Protein AF-A0A6H5KUG1-F1 (afdb_monomer_lite)

Secondary structure (DSSP, 8-state):
---EESS--HHHHHHHHIIIII--STTTTTT--HHHHHHHHHHHS-EEE---TTHHHHHHHHHHHHHHHHTT----HHHHHHHHHHHHHHHHTTSS-HHHHHHHHHTTSS---

pLDDT: mean 81.5, std 18.08, range [37.41, 95.69]

Structure (mmCIF, N/CA/C/O backbone):
data_AF-A0A6H5KUG1-F1
#
_entry.id   AF-A0A6H5KUG1-F1
#
loop_
_atom_site.group_PDB
_atom_site.id
_atom_site.type_symbol
_atom_site.label_atom_id
_atom_site.label_alt_id
_atom_site.label_comp_id
_atom_site.label_asym_id
_atom_site.label_entity_id
_atom_site.label_seq_id
_atom_site.pdbx_PDB_ins_code
_atom_site.Cartn_x
_atom_site.Cartn_y
_atom_site.Cartn_z
_atom_site.occupancy
_atom_site.B_iso_or_equiv
_atom_site.auth_seq_id
_atom_site.auth_comp_id
_atom_site.auth_asym_id
_atom_site.auth_atom_id
_atom_site.pdbx_PDB_model_num
ATOM 1 N N . MET A 1 1 ? -4.975 -14.121 0.740 1.00 64.06 1 MET A N 1
ATOM 2 C CA . MET A 1 1 ? -4.555 -12.708 0.624 1.00 64.06 1 MET A CA 1
ATOM 3 C C . MET A 1 1 ? -5.776 -11.826 0.508 1.00 64.06 1 MET A C 1
ATOM 5 O O . MET A 1 1 ? -6.487 -11.910 -0.483 1.00 64.06 1 MET A O 1
ATOM 9 N N . GLY A 1 2 ? -6.056 -11.028 1.527 1.00 72.50 2 GLY A N 1
ATOM 10 C CA . GLY A 1 2 ? -7.183 -10.108 1.500 1.00 72.50 2 GLY A CA 1
ATOM 11 C C . GLY A 1 2 ? -7.404 -9.498 2.869 1.00 72.50 2 GLY A C 1
ATOM 12 O O . GLY A 1 2 ? -7.112 -10.133 3.884 1.00 72.50 2 GLY A O 1
ATOM 13 N N . ILE A 1 3 ? -7.894 -8.268 2.871 1.00 85.94 3 ILE A N 1
ATOM 14 C CA . ILE A 1 3 ? -8.322 -7.570 4.076 1.00 85.94 3 ILE A CA 1
ATOM 15 C C . ILE A 1 3 ? -9.849 -7.584 4.091 1.00 85.94 3 ILE A C 1
ATOM 17 O O . ILE A 1 3 ? -10.481 -7.487 3.037 1.00 85.94 3 ILE A O 1
ATOM 21 N N . ARG A 1 4 ? -10.445 -7.742 5.270 1.00 89.94 4 ARG A N 1
ATOM 22 C CA . ARG A 1 4 ? -11.883 -7.546 5.456 1.00 89.94 4 ARG A CA 1
ATOM 23 C C . ARG A 1 4 ? -12.072 -6.339 6.348 1.00 89.94 4 ARG A C 1
ATOM 25 O O . ARG A 1 4 ? -11.659 -6.379 7.505 1.00 89.94 4 ARG A O 1
ATOM 32 N N . THR A 1 5 ? -12.707 -5.310 5.816 1.00 93.50 5 THR A N 1
ATOM 33 C CA . THR A 1 5 ? -13.100 -4.130 6.581 1.00 93.50 5 THR A CA 1
ATOM 34 C C . THR A 1 5 ? -14.568 -4.225 6.996 1.00 93.50 5 THR A C 1
ATOM 36 O O . THR A 1 5 ? -15.295 -5.125 6.560 1.00 93.50 5 THR A O 1
ATOM 39 N N . LYS A 1 6 ? -15.012 -3.333 7.882 1.00 95.19 6 LYS A N 1
ATOM 40 C CA . LYS A 1 6 ? -16.372 -3.335 8.432 1.00 95.19 6 LYS A CA 1
ATOM 41 C C . LYS A 1 6 ? -17.435 -3.073 7.369 1.00 95.19 6 LYS A C 1
ATOM 43 O O . LYS A 1 6 ? -18.484 -3.713 7.391 1.00 95.19 6 LYS A O 1
ATOM 48 N N . ARG A 1 7 ? -17.183 -2.123 6.470 1.00 93.94 7 ARG A N 1
ATOM 49 C CA . ARG A 1 7 ? -18.115 -1.694 5.419 1.00 93.94 7 ARG A CA 1
ATOM 50 C C . ARG A 1 7 ? -17.738 -2.214 4.039 1.00 93.94 7 ARG A C 1
ATOM 52 O O . ARG A 1 7 ? -18.550 -2.083 3.129 1.00 93.94 7 ARG A O 1
ATOM 59 N N . MET A 1 8 ? -16.559 -2.825 3.895 1.00 92.44 8 MET A N 1
ATOM 60 C CA . MET A 1 8 ? -16.026 -3.276 2.607 1.00 92.44 8 MET A CA 1
ATOM 61 C C . MET A 1 8 ? -16.025 -2.143 1.571 1.00 92.44 8 MET A C 1
ATOM 63 O O . MET A 1 8 ? -16.352 -2.362 0.406 1.00 92.44 8 MET A O 1
ATOM 67 N N . ASP A 1 9 ? -15.682 -0.925 2.006 1.00 93.75 9 ASP A N 1
ATOM 68 C CA . ASP A 1 9 ? -15.623 0.247 1.135 1.00 93.75 9 ASP A CA 1
ATOM 69 C C . ASP A 1 9 ? -14.573 0.011 0.026 1.00 93.75 9 ASP A C 1
ATOM 71 O O . ASP A 1 9 ? -13.380 -0.113 0.328 1.00 93.75 9 ASP A O 1
ATOM 75 N N . PRO A 1 10 ? -14.978 -0.071 -1.257 1.00 93.81 10 PRO A N 1
ATOM 76 C CA . PRO A 1 10 ? -14.079 -0.440 -2.347 1.00 93.81 10 PRO A CA 1
ATOM 77 C C . PRO A 1 10 ? -12.930 0.554 -2.524 1.00 93.81 10 PRO A C 1
ATOM 79 O O . PRO A 1 10 ? -11.842 0.162 -2.948 1.00 93.81 10 PRO A O 1
ATOM 82 N N . GLU A 1 11 ? -13.137 1.823 -2.170 1.00 94.12 11 GLU A N 1
ATOM 83 C CA . GLU A 1 11 ? -12.085 2.830 -2.220 1.00 94.12 11 GLU A CA 1
ATOM 84 C C . GLU A 1 11 ? -11.040 2.575 -1.131 1.00 94.12 11 GLU A C 1
ATOM 86 O O . GLU A 1 11 ? -9.846 2.550 -1.422 1.00 94.12 11 GLU A O 1
ATOM 91 N N . VAL A 1 12 ? -11.473 2.302 0.105 1.00 93.31 12 VAL A N 1
ATOM 92 C CA . VAL A 1 12 ? -10.559 1.984 1.216 1.00 93.31 12 VAL A CA 1
ATOM 93 C C . VAL A 1 12 ? -9.770 0.716 0.914 1.00 93.31 12 VAL A C 1
ATOM 95 O O . VAL A 1 12 ? -8.551 0.699 1.082 1.00 93.31 12 VAL A O 1
ATOM 98 N N . LEU A 1 13 ? -10.431 -0.321 0.393 1.00 92.88 13 LEU A N 1
ATOM 99 C CA . LEU A 1 13 ? -9.773 -1.565 -0.009 1.00 92.88 13 LEU A CA 1
ATOM 100 C C . LEU A 1 13 ? -8.713 -1.323 -1.091 1.00 92.88 13 LEU A C 1
ATOM 102 O O . LEU A 1 13 ? -7.596 -1.837 -0.991 1.00 92.88 13 LEU A O 1
ATOM 106 N N . TYR A 1 14 ? -9.036 -0.517 -2.107 1.00 92.56 14 TYR A N 1
ATOM 107 C CA . TYR A 1 14 ? -8.092 -0.154 -3.160 1.00 92.56 14 TYR A CA 1
ATOM 108 C C . TYR A 1 14 ? -6.897 0.636 -2.615 1.00 92.56 14 TYR A C 1
ATOM 110 O O . TYR A 1 14 ? -5.752 0.301 -2.920 1.00 92.56 14 TYR A O 1
ATOM 118 N N . LEU A 1 15 ? -7.139 1.659 -1.793 1.00 92.94 15 LEU A N 1
ATOM 119 C CA . LEU A 1 15 ? -6.087 2.497 -1.216 1.00 92.94 15 LEU A CA 1
ATOM 120 C C . LEU A 1 15 ? -5.175 1.699 -0.280 1.00 92.94 15 LEU A C 1
ATOM 122 O O . LEU A 1 15 ? -3.950 1.8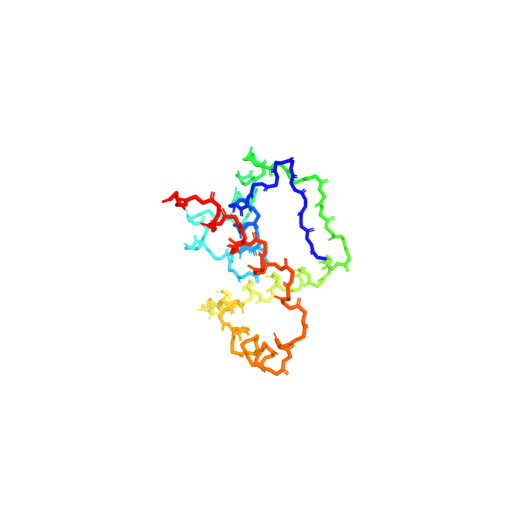15 -0.364 1.00 92.94 15 LEU A O 1
ATOM 126 N N . HIS A 1 16 ? -5.751 0.820 0.537 1.00 91.81 16 HIS A N 1
ATOM 127 C CA . HIS A 1 16 ? -4.998 -0.079 1.400 1.00 91.81 16 HIS A CA 1
ATOM 128 C C . HIS A 1 16 ? -4.151 -1.058 0.574 1.00 91.81 16 HIS A C 1
ATOM 130 O O . HIS A 1 16 ? -2.970 -1.261 0.864 1.00 91.81 16 HIS A O 1
ATOM 136 N N . ALA A 1 17 ? -4.708 -1.642 -0.492 1.00 90.56 17 ALA A N 1
ATOM 137 C CA . ALA A 1 17 ? -3.955 -2.525 -1.379 1.00 90.56 17 ALA A CA 1
ATOM 138 C C . ALA A 1 17 ? -2.818 -1.779 -2.096 1.00 90.56 17 ALA A C 1
ATOM 140 O O . ALA A 1 17 ? -1.694 -2.278 -2.175 1.00 90.56 17 ALA A O 1
ATOM 141 N N . LYS A 1 18 ? -3.077 -0.558 -2.572 1.00 91.06 18 LYS A N 1
ATOM 142 C CA . LYS A 1 18 ? -2.083 0.288 -3.236 1.00 91.06 18 LYS A CA 1
ATOM 143 C C . LYS A 1 18 ? -0.921 0.630 -2.302 1.00 91.06 18 LYS A C 1
ATOM 145 O O . LYS A 1 18 ? 0.235 0.492 -2.701 1.00 91.06 18 LYS A O 1
ATOM 150 N N . ALA A 1 19 ? -1.210 1.021 -1.063 1.00 90.88 19 ALA A N 1
ATOM 151 C CA . ALA A 1 19 ? -0.189 1.341 -0.071 1.00 90.88 19 ALA A CA 1
ATOM 152 C C . ALA A 1 19 ? 0.636 0.097 0.318 1.00 90.88 19 ALA A C 1
ATOM 154 O O . ALA A 1 19 ? 1.871 0.103 0.269 1.00 90.88 19 ALA A O 1
ATOM 155 N N . CYS A 1 20 ? -0.026 -1.020 0.624 1.00 89.00 20 CYS A N 1
ATOM 156 C CA . CYS A 1 20 ? 0.655 -2.218 1.116 1.00 89.00 20 CYS A CA 1
ATOM 157 C C . CYS A 1 20 ? 1.389 -3.021 0.032 1.00 89.00 20 CYS A C 1
ATOM 159 O O . CYS A 1 20 ? 2.409 -3.630 0.344 1.00 89.00 20 CYS A O 1
ATOM 161 N N . PHE A 1 21 ? 0.920 -3.022 -1.222 1.00 87.75 21 PHE A N 1
ATOM 162 C CA . PHE A 1 21 ? 1.463 -3.904 -2.268 1.00 87.75 21 PHE A CA 1
ATOM 163 C C . PHE A 1 21 ? 2.117 -3.179 -3.452 1.00 87.75 21 PHE A C 1
ATOM 165 O O . PHE A 1 21 ? 2.994 -3.755 -4.097 1.00 87.75 21 PHE A O 1
ATOM 172 N N . ASP A 1 22 ? 1.743 -1.931 -3.748 1.00 88.38 22 ASP A N 1
ATOM 173 C CA . ASP A 1 22 ? 2.305 -1.184 -4.880 1.00 88.38 22 ASP A CA 1
ATOM 174 C C . ASP A 1 22 ? 3.353 -0.164 -4.424 1.00 88.38 22 ASP A C 1
ATOM 176 O O . ASP A 1 22 ? 4.552 -0.435 -4.485 1.00 88.38 22 ASP A O 1
ATOM 180 N N . CYS A 1 23 ? 2.907 0.979 -3.902 1.00 84.75 23 CYS A N 1
ATOM 181 C CA . CYS A 1 23 ? 3.740 2.142 -3.608 1.00 84.75 23 CYS A CA 1
ATOM 182 C C . CYS A 1 23 ? 3.360 2.781 -2.266 1.00 84.75 23 CYS A C 1
ATOM 184 O O . CYS A 1 23 ? 2.243 3.270 -2.121 1.00 84.75 23 CYS A O 1
ATOM 186 N N . ASP A 1 24 ? 4.305 2.898 -1.335 1.00 84.12 24 ASP A N 1
ATOM 187 C CA . ASP A 1 24 ? 4.132 3.546 -0.023 1.00 84.12 24 ASP A CA 1
ATOM 188 C C . ASP A 1 24 ? 4.997 4.807 0.169 1.00 84.12 24 ASP A C 1
ATOM 190 O O . ASP A 1 24 ? 5.166 5.307 1.279 1.00 84.12 24 ASP A O 1
ATOM 194 N N . HIS A 1 25 ? 5.536 5.374 -0.913 1.00 83.19 25 HIS A N 1
ATOM 195 C CA . HIS A 1 25 ? 6.243 6.654 -0.856 1.00 83.19 25 HIS A CA 1
ATOM 196 C C . HIS A 1 25 ? 5.275 7.830 -0.648 1.00 83.19 25 HIS A C 1
ATOM 198 O O . HIS A 1 25 ? 4.151 7.822 -1.149 1.00 83.19 25 HIS A O 1
ATOM 204 N N . LYS A 1 26 ? 5.750 8.881 0.035 1.00 84.25 26 LYS A N 1
ATOM 205 C CA . LYS A 1 26 ? 4.944 10.047 0.448 1.00 84.25 26 LYS A CA 1
ATOM 206 C C . LYS A 1 26 ? 4.106 10.671 -0.670 1.00 84.25 26 LYS A C 1
ATOM 208 O O . LYS A 1 26 ? 2.960 11.023 -0.420 1.00 84.25 26 LYS A O 1
ATOM 213 N N . ASP A 1 27 ? 4.638 10.768 -1.888 1.00 85.06 27 ASP A N 1
ATOM 214 C CA . ASP A 1 27 ? 3.917 11.367 -3.025 1.00 85.06 27 ASP A CA 1
ATOM 215 C C . ASP A 1 27 ? 2.632 10.586 -3.358 1.00 85.06 27 ASP A C 1
ATOM 217 O O . ASP A 1 27 ? 1.617 11.170 -3.724 1.00 85.06 27 ASP A O 1
ATOM 221 N N . ASN A 1 28 ? 2.647 9.262 -3.172 1.00 85.19 28 ASN A N 1
ATOM 222 C CA . ASN A 1 28 ? 1.487 8.402 -3.394 1.00 85.19 28 ASN A CA 1
ATOM 223 C C . ASN A 1 28 ? 0.515 8.370 -2.205 1.00 85.19 28 ASN A C 1
ATOM 225 O O . ASN A 1 28 ? -0.653 8.027 -2.377 1.00 85.19 28 ASN A O 1
ATOM 229 N N . LEU A 1 29 ? 0.998 8.722 -1.013 1.00 89.62 29 LEU A N 1
ATOM 230 C CA . LEU A 1 29 ? 0.230 8.734 0.231 1.00 89.62 29 LEU A CA 1
ATOM 231 C C . LEU A 1 29 ? -0.284 10.134 0.594 1.00 89.62 29 LEU A C 1
ATOM 233 O O . LEU A 1 29 ? -0.666 10.359 1.735 1.00 89.62 29 LEU A O 1
ATOM 237 N N . GLY A 1 30 ? -0.256 11.101 -0.329 1.00 85.88 30 GLY A N 1
ATOM 238 C CA . GLY A 1 30 ? -0.724 12.465 -0.053 1.00 85.88 30 GLY A CA 1
ATOM 239 C C . GLY A 1 30 ? 0.123 13.215 0.982 1.00 85.88 30 GLY A C 1
ATOM 240 O O . GLY A 1 30 ? -0.394 14.043 1.721 1.00 85.88 30 GLY A O 1
ATOM 241 N N . GLY A 1 31 ? 1.420 12.908 1.070 1.00 87.94 31 GLY A N 1
ATOM 242 C CA . GLY A 1 31 ? 2.352 13.521 2.021 1.00 87.94 31 GLY A CA 1
ATOM 243 C C . GLY A 1 31 ? 2.423 12.827 3.384 1.00 87.94 31 GLY A C 1
ATOM 244 O O . GLY A 1 31 ? 3.373 13.069 4.135 1.00 87.94 31 GLY A O 1
ATOM 245 N N . PHE A 1 32 ? 1.491 11.918 3.682 1.00 88.62 32 PHE A N 1
ATOM 246 C CA . PHE A 1 32 ? 1.503 11.134 4.912 1.00 88.62 32 PHE A CA 1
ATOM 247 C C . PHE A 1 32 ? 2.618 10.081 4.909 1.00 88.62 32 PHE A C 1
ATOM 249 O O . PHE A 1 32 ? 3.072 9.602 3.866 1.00 88.62 32 PHE A O 1
ATOM 256 N N . ASN A 1 33 ? 3.079 9.715 6.107 1.00 89.69 33 ASN A N 1
ATOM 257 C CA . ASN A 1 33 ? 3.832 8.476 6.275 1.00 89.69 33 ASN A CA 1
ATOM 258 C C . ASN A 1 33 ? 2.859 7.280 6.214 1.00 89.69 33 ASN A C 1
ATOM 260 O O . ASN A 1 33 ? 1.654 7.446 6.401 1.00 89.69 33 ASN A O 1
ATOM 264 N N . ILE A 1 34 ? 3.382 6.077 5.966 1.00 90.06 34 ILE A N 1
ATOM 265 C CA . ILE A 1 34 ? 2.551 4.877 5.791 1.00 90.06 34 ILE A CA 1
ATOM 266 C C . ILE A 1 34 ? 1.695 4.545 7.016 1.00 90.06 34 ILE A C 1
ATOM 268 O O . ILE A 1 34 ? 0.555 4.129 6.856 1.00 90.06 34 ILE A O 1
ATOM 272 N N . GLN A 1 35 ? 2.202 4.768 8.226 1.00 91.38 35 GLN A N 1
ATOM 273 C CA . GLN A 1 35 ? 1.464 4.474 9.449 1.00 91.38 35 GLN A CA 1
ATOM 274 C C . GLN A 1 35 ? 0.249 5.399 9.591 1.00 91.38 35 GLN A C 1
ATOM 276 O O . GLN A 1 35 ? -0.874 4.915 9.662 1.00 91.38 35 GLN A O 1
ATOM 281 N N . THR A 1 36 ? 0.462 6.715 9.534 1.00 93.81 36 THR A N 1
ATOM 282 C CA . THR A 1 36 ? -0.613 7.716 9.616 1.00 93.81 36 THR A CA 1
ATOM 283 C C . THR A 1 36 ? -1.618 7.551 8.477 1.00 93.81 36 THR A C 1
ATOM 285 O O . THR A 1 36 ? -2.816 7.733 8.667 1.00 93.81 36 THR A O 1
ATOM 288 N N . TYR A 1 37 ? -1.147 7.168 7.288 1.00 94.56 37 TYR A N 1
ATOM 289 C CA . TYR A 1 37 ? -2.025 6.887 6.159 1.00 94.56 37 TYR A CA 1
ATOM 290 C C . TYR A 1 37 ? -2.951 5.693 6.430 1.00 94.56 37 TYR A C 1
ATOM 292 O O . TYR A 1 37 ? -4.144 5.771 6.151 1.00 94.56 37 TYR A O 1
ATOM 300 N N . LEU A 1 38 ? -2.423 4.598 6.987 1.00 93.06 38 LEU A N 1
ATOM 301 C CA . LEU A 1 38 ? -3.229 3.427 7.337 1.00 93.06 38 LEU A CA 1
ATOM 302 C C . LEU A 1 38 ? -4.181 3.713 8.505 1.00 93.06 38 LEU A C 1
ATOM 304 O O . LEU A 1 38 ? -5.322 3.274 8.453 1.00 93.06 38 LEU A O 1
ATOM 308 N N . GLU A 1 39 ? -3.761 4.492 9.502 1.00 94.56 39 GLU A N 1
ATOM 309 C CA . GLU A 1 39 ? -4.627 4.938 10.607 1.00 94.56 39 GLU A CA 1
ATOM 310 C C . GLU A 1 39 ? -5.820 5.767 10.094 1.00 94.56 39 GLU A C 1
ATOM 312 O O . GLU A 1 39 ? -6.956 5.535 10.500 1.00 94.56 39 GLU A O 1
ATOM 317 N N . MET A 1 40 ? -5.593 6.668 9.133 1.00 95.12 40 MET A N 1
ATOM 318 C CA . MET A 1 40 ? -6.664 7.431 8.476 1.00 95.12 40 MET A CA 1
ATOM 319 C C . MET A 1 40 ? -7.642 6.519 7.712 1.00 95.12 40 MET A C 1
ATOM 321 O O . MET A 1 40 ? -8.852 6.754 7.711 1.00 95.12 40 MET A O 1
ATOM 325 N N . LEU A 1 41 ? -7.138 5.477 7.041 1.00 93.88 41 LEU A N 1
ATOM 326 C CA . LEU A 1 41 ? -7.995 4.499 6.362 1.00 93.88 41 LEU A CA 1
ATOM 327 C C . LEU A 1 41 ? -8.801 3.653 7.357 1.00 93.88 41 LEU A C 1
ATOM 329 O O . LEU A 1 41 ? -9.970 3.379 7.093 1.00 93.88 41 LEU A O 1
ATOM 333 N N . GLU A 1 42 ? -8.202 3.292 8.492 1.00 94.06 42 GLU A N 1
ATOM 334 C CA . GLU A 1 42 ? -8.843 2.553 9.585 1.00 94.06 42 GLU A CA 1
ATOM 335 C C . GLU A 1 42 ? -9.975 3.365 10.233 1.00 94.06 42 GLU A C 1
ATOM 337 O O . GLU A 1 42 ? -11.048 2.827 10.504 1.00 94.06 42 GLU A O 1
ATOM 342 N N . GLU A 1 43 ? -9.782 4.676 10.422 1.00 95.69 43 GLU A N 1
ATOM 343 C CA . GLU A 1 43 ? -10.828 5.582 10.914 1.00 95.69 43 GLU A CA 1
ATOM 344 C C . GLU A 1 43 ? -12.016 5.646 9.947 1.00 95.69 43 GLU A C 1
ATOM 346 O O . GLU A 1 43 ? -13.178 5.652 10.369 1.00 95.69 43 GLU A O 1
ATOM 351 N N . ARG A 1 44 ? -11.739 5.634 8.635 1.00 94.75 44 ARG A N 1
ATOM 352 C CA . ARG A 1 44 ? -12.789 5.552 7.622 1.00 94.75 44 ARG A CA 1
ATOM 353 C C . ARG A 1 44 ? -13.482 4.199 7.714 1.00 94.75 44 ARG A C 1
ATOM 355 O O . ARG A 1 44 ? -14.669 4.183 8.029 1.00 94.75 44 ARG A O 1
ATOM 362 N N . ASP A 1 45 ? -12.809 3.092 7.423 1.00 94.50 45 ASP A N 1
ATOM 363 C CA . ASP A 1 45 ? -13.406 1.751 7.416 1.00 94.50 45 ASP A CA 1
ATOM 364 C C . ASP A 1 45 ? -12.519 0.725 8.151 1.00 94.50 45 ASP A C 1
ATOM 366 O O . ASP A 1 45 ? -11.576 0.204 7.551 1.00 94.50 45 ASP A O 1
ATOM 370 N N . PRO A 1 46 ? -12.840 0.398 9.420 1.00 95.00 46 PRO A N 1
ATOM 371 C CA . PRO A 1 46 ? -11.983 -0.429 10.266 1.00 95.00 46 PRO A CA 1
ATOM 372 C C . PRO A 1 46 ? -11.711 -1.823 9.700 1.00 95.00 46 PRO A C 1
ATOM 374 O O . PRO A 1 46 ? -12.639 -2.512 9.254 1.00 95.00 46 PRO A O 1
ATOM 377 N N . VAL A 1 47 ? -10.462 -2.279 9.782 1.00 91.94 47 VAL A N 1
ATOM 378 C CA . VAL A 1 47 ? -10.027 -3.622 9.399 1.00 91.94 47 VAL A CA 1
ATOM 379 C C . VAL A 1 47 ? -10.438 -4.618 10.486 1.00 91.94 47 VAL A C 1
ATOM 381 O O . VAL A 1 47 ? -9.914 -4.649 11.593 1.00 91.94 47 VAL A O 1
ATOM 384 N N . LEU A 1 48 ? -11.372 -5.507 10.146 1.00 93.50 48 LEU A N 1
ATOM 385 C CA . LEU A 1 48 ? -11.842 -6.576 11.033 1.00 93.50 48 LEU A CA 1
ATOM 386 C C . LEU A 1 48 ? -10.952 -7.816 10.978 1.00 93.50 48 LEU A C 1
ATOM 388 O O . LEU A 1 48 ? -10.877 -8.580 11.939 1.00 93.50 48 LEU A O 1
ATOM 392 N N . LYS A 1 49 ? -10.342 -8.074 9.818 1.00 90.00 49 LYS A N 1
ATOM 393 C CA . LYS A 1 49 ? -9.482 -9.238 9.617 1.00 90.00 49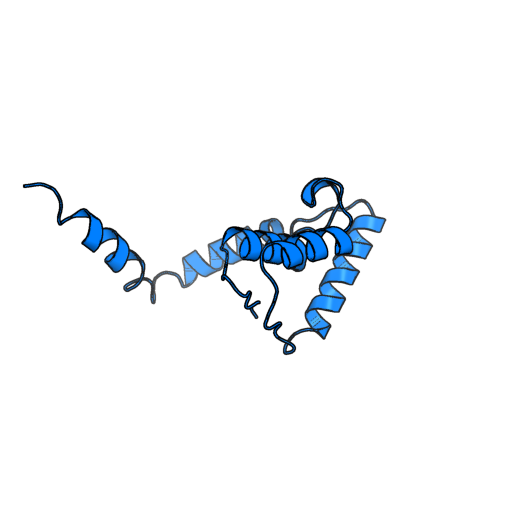 LYS A CA 1
ATOM 394 C C . LYS A 1 49 ? -8.387 -8.942 8.607 1.00 90.00 49 LYS A C 1
ATOM 396 O O . LYS A 1 49 ? -8.672 -8.577 7.463 1.00 90.00 49 LYS A O 1
ATOM 401 N N . LEU A 1 50 ? -7.157 -9.215 9.023 1.00 86.06 50 LEU A N 1
ATOM 402 C CA . LEU A 1 50 ? -5.992 -9.338 8.160 1.00 86.06 50 LEU A CA 1
ATOM 403 C C . LEU A 1 50 ? -5.639 -10.827 8.001 1.00 86.06 50 LEU A C 1
ATOM 405 O O . LEU A 1 50 ? -5.923 -11.638 8.879 1.00 86.06 50 LEU A O 1
ATOM 409 N N . SER A 1 51 ? -5.099 -11.212 6.846 1.00 84.06 51 SER A N 1
ATOM 410 C CA . SER A 1 51 ? -4.631 -12.582 6.593 1.00 84.06 51 SER A CA 1
ATOM 411 C C . SER A 1 51 ? -3.194 -12.720 7.094 1.00 84.06 51 SER A C 1
ATOM 413 O O . SER A 1 51 ? -2.316 -11.980 6.649 1.00 84.06 51 SER A O 1
ATOM 415 N N . ASP A 1 52 ? -2.962 -13.681 7.988 1.00 85.88 52 ASP A N 1
ATOM 416 C CA . ASP A 1 52 ? -1.644 -13.922 8.593 1.00 85.88 52 ASP A CA 1
ATOM 417 C C . ASP A 1 52 ? -0.753 -14.838 7.739 1.00 85.88 52 ASP A C 1
ATOM 419 O O . ASP A 1 52 ? 0.465 -14.869 7.917 1.00 85.88 52 ASP A O 1
ATOM 423 N N . ASP A 1 53 ? -1.344 -15.523 6.754 1.00 88.19 53 ASP A N 1
ATOM 424 C CA . ASP A 1 53 ? -0.712 -16.564 5.927 1.00 88.19 53 ASP A CA 1
ATOM 425 C C . ASP A 1 53 ? 0.578 -16.102 5.222 1.00 88.19 53 ASP A C 1
ATOM 427 O O . ASP A 1 53 ? 1.437 -16.911 4.879 1.00 88.19 53 ASP A O 1
ATOM 431 N N . TYR A 1 54 ? 0.728 -14.792 4.998 1.00 84.81 54 TYR A N 1
ATOM 432 C CA . TYR A 1 54 ? 1.834 -14.210 4.233 1.00 84.81 54 TYR A CA 1
ATOM 433 C C . TYR A 1 54 ? 2.504 -13.026 4.935 1.00 84.81 54 TYR A C 1
ATOM 435 O O . TYR A 1 54 ? 3.151 -12.202 4.282 1.00 84.81 54 TYR A O 1
ATOM 443 N N . VAL A 1 55 ? 2.390 -12.930 6.264 1.00 87.50 55 VAL A N 1
ATOM 444 C CA . VAL A 1 55 ? 2.934 -11.794 7.027 1.00 87.50 55 VAL A CA 1
ATOM 445 C C . VAL A 1 55 ? 4.444 -11.613 6.817 1.00 87.50 55 VAL A C 1
ATOM 447 O O . VAL A 1 55 ? 4.922 -10.492 6.640 1.00 87.50 55 VAL A O 1
ATOM 450 N N . MET A 1 56 ? 5.204 -12.712 6.752 1.00 91.25 56 MET A N 1
ATOM 451 C CA . MET A 1 56 ? 6.655 -12.664 6.538 1.00 91.25 56 MET A CA 1
ATOM 452 C C . MET A 1 56 ? 7.014 -12.203 5.125 1.00 91.25 56 MET A C 1
ATOM 454 O O . MET A 1 56 ? 7.922 -11.391 4.956 1.00 91.25 56 MET A O 1
ATOM 458 N N . VAL A 1 57 ? 6.262 -12.656 4.120 1.00 90.12 57 VAL A N 1
ATOM 459 C CA . VAL A 1 57 ? 6.442 -12.223 2.727 1.00 90.12 57 VAL A CA 1
ATOM 460 C C . VAL A 1 57 ? 6.141 -10.728 2.598 1.00 90.12 57 VAL A C 1
ATOM 462 O O . VAL A 1 57 ? 6.925 -9.994 1.999 1.00 90.12 57 VAL A O 1
ATOM 465 N N . GLY A 1 58 ? 5.058 -10.257 3.227 1.00 87.94 58 GLY A N 1
ATOM 466 C CA . GLY A 1 58 ? 4.703 -8.837 3.264 1.00 87.94 58 GLY A CA 1
ATOM 467 C C . GLY A 1 58 ? 5.780 -7.968 3.921 1.00 87.94 58 GLY A C 1
ATOM 468 O O . GLY A 1 58 ? 6.137 -6.920 3.385 1.00 87.94 58 GLY A O 1
ATOM 469 N N . ARG A 1 59 ? 6.367 -8.425 5.035 1.00 88.81 59 ARG A N 1
ATOM 470 C CA . ARG A 1 59 ? 7.475 -7.723 5.710 1.00 88.81 59 ARG A CA 1
ATOM 471 C C . ARG A 1 59 ? 8.707 -7.590 4.820 1.00 88.81 59 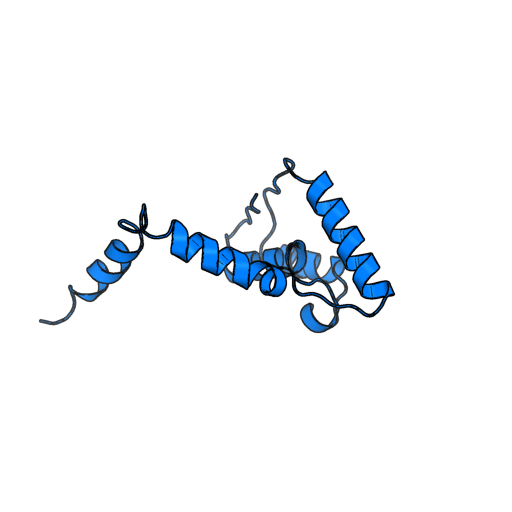ARG A C 1
ATOM 473 O O . ARG A 1 59 ? 9.257 -6.497 4.709 1.00 88.81 59 ARG A O 1
ATOM 480 N N . VAL A 1 60 ? 9.126 -8.674 4.167 1.00 92.31 60 VAL A N 1
ATOM 481 C CA . VAL A 1 60 ? 10.272 -8.642 3.244 1.00 92.31 60 VAL A CA 1
ATOM 482 C C . VAL A 1 60 ? 9.998 -7.689 2.079 1.00 92.31 60 VAL A C 1
ATOM 484 O O . VAL A 1 60 ? 10.860 -6.878 1.745 1.00 92.31 60 VAL A O 1
ATOM 487 N N . ALA A 1 61 ? 8.791 -7.718 1.507 1.00 89.88 61 ALA A N 1
ATOM 488 C CA . ALA A 1 61 ? 8.402 -6.799 0.440 1.00 89.88 61 ALA A CA 1
ATOM 489 C C . ALA A 1 61 ? 8.477 -5.326 0.882 1.00 89.88 61 ALA A C 1
ATOM 491 O O . ALA A 1 61 ? 9.038 -4.498 0.163 1.00 89.88 61 ALA A O 1
ATOM 492 N N . ALA A 1 62 ? 7.983 -4.997 2.080 1.00 87.50 62 ALA A N 1
ATOM 493 C CA . ALA A 1 62 ? 8.075 -3.646 2.634 1.00 87.50 62 ALA A CA 1
ATOM 494 C C . ALA A 1 62 ? 9.536 -3.189 2.819 1.00 87.50 62 ALA A C 1
ATOM 496 O O . ALA A 1 62 ? 9.883 -2.076 2.425 1.00 87.50 62 ALA A O 1
ATOM 497 N N . ILE A 1 63 ? 10.413 -4.059 3.337 1.00 90.56 63 ILE A N 1
ATOM 498 C CA . ILE A 1 63 ? 11.847 -3.759 3.511 1.00 90.56 63 ILE A CA 1
ATOM 499 C C . ILE A 1 63 ? 12.535 -3.534 2.160 1.00 90.56 63 ILE A C 1
ATOM 501 O O . ILE A 1 63 ? 13.289 -2.573 2.012 1.00 90.56 63 ILE A O 1
ATOM 505 N N . LEU A 1 64 ? 12.262 -4.377 1.160 1.00 89.81 64 LEU A N 1
ATOM 506 C CA . LEU A 1 64 ? 12.833 -4.229 -0.183 1.00 89.81 64 LEU A CA 1
ATOM 507 C C . LEU A 1 64 ? 12.413 -2.909 -0.842 1.00 89.81 64 LEU A C 1
ATOM 509 O O . LEU A 1 64 ? 13.245 -2.241 -1.458 1.00 89.81 64 LEU A O 1
ATOM 513 N N . ARG A 1 65 ? 11.151 -2.490 -0.674 1.00 88.06 65 ARG A N 1
ATOM 514 C CA . ARG A 1 65 ? 10.696 -1.166 -1.132 1.00 88.06 65 ARG A CA 1
ATOM 515 C C . ARG A 1 65 ? 11.398 -0.038 -0.377 1.00 88.06 65 ARG A C 1
ATOM 517 O O . ARG A 1 65 ? 11.885 0.894 -1.013 1.00 88.06 65 ARG A O 1
ATOM 524 N N . GLY A 1 66 ? 11.532 -0.159 0.946 1.00 87.00 66 GLY A N 1
ATOM 525 C CA . GLY A 1 66 ? 12.279 0.791 1.774 1.00 87.00 66 GLY A CA 1
ATOM 526 C C . GLY A 1 66 ? 13.740 0.952 1.333 1.00 87.00 66 GLY A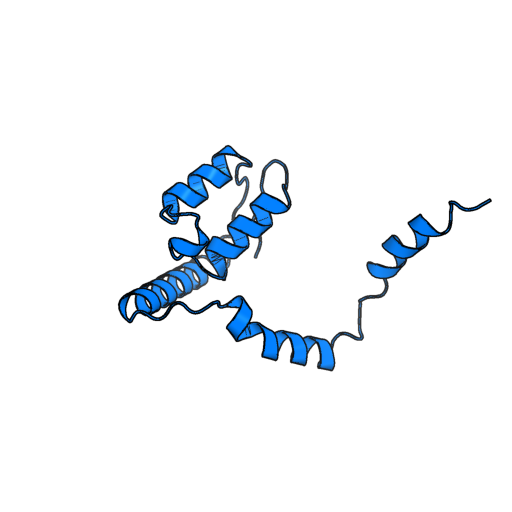 C 1
ATOM 527 O O . GLY A 1 66 ? 14.233 2.075 1.230 1.00 87.00 66 GLY A O 1
ATOM 528 N N . LEU A 1 67 ? 14.413 -0.150 0.982 1.00 89.88 67 LEU A N 1
ATOM 529 C CA . LEU A 1 67 ? 15.759 -0.128 0.403 1.00 89.88 67 LEU A CA 1
ATOM 530 C C . LEU A 1 67 ? 15.783 0.581 -0.959 1.00 89.88 67 LEU A C 1
ATOM 532 O O . LEU A 1 67 ? 16.661 1.407 -1.202 1.00 89.88 67 LEU A O 1
ATOM 536 N N . GLY A 1 68 ? 14.799 0.308 -1.824 1.00 88.25 68 GLY A N 1
ATOM 537 C CA . GLY A 1 68 ? 14.619 1.025 -3.089 1.00 88.25 68 GLY A CA 1
ATOM 538 C C . GLY A 1 68 ? 14.560 2.540 -2.881 1.00 88.25 68 GLY A C 1
ATOM 539 O O . GLY A 1 68 ? 15.269 3.297 -3.548 1.00 88.25 68 GLY A O 1
ATOM 540 N N . TYR A 1 69 ? 13.793 2.988 -1.886 1.00 85.56 69 TYR A N 1
ATOM 541 C CA . TYR A 1 69 ? 13.681 4.406 -1.552 1.00 85.56 69 TYR A CA 1
ATOM 542 C C . TYR A 1 69 ? 15.007 5.011 -1.077 1.00 85.56 69 TYR A C 1
ATOM 544 O O . TYR A 1 69 ? 15.325 6.134 -1.477 1.00 85.56 69 TYR A O 1
ATOM 552 N N . ALA A 1 70 ? 15.814 4.271 -0.311 1.00 87.25 70 ALA A N 1
ATOM 553 C CA . ALA A 1 70 ? 17.142 4.719 0.116 1.00 87.25 70 ALA A CA 1
ATOM 554 C C . ALA A 1 70 ? 18.093 4.968 -1.071 1.00 87.25 70 ALA A C 1
ATOM 556 O O . ALA A 1 70 ? 18.854 5.936 -1.059 1.00 87.25 70 ALA A O 1
ATOM 557 N N . VAL A 1 71 ? 17.994 4.167 -2.138 1.00 92.25 71 VAL A N 1
ATO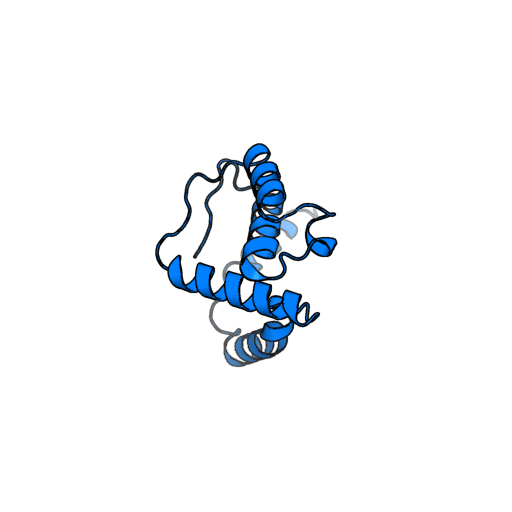M 558 C CA . VAL A 1 71 ? 18.763 4.358 -3.385 1.00 92.25 71 VAL A CA 1
ATOM 559 C C . VAL A 1 71 ? 18.065 5.274 -4.402 1.00 92.25 71 VAL A C 1
ATOM 561 O O . VAL A 1 71 ? 18.428 5.300 -5.575 1.00 92.25 71 VAL A O 1
ATOM 564 N N . LYS A 1 72 ? 17.063 6.051 -3.962 1.00 87.94 72 LYS A N 1
ATOM 565 C CA . LYS A 1 72 ? 16.260 6.977 -4.786 1.00 87.94 72 LYS A CA 1
ATOM 566 C C . LYS A 1 72 ? 15.499 6.301 -5.935 1.00 87.94 72 LYS A C 1
ATOM 568 O O . LYS A 1 72 ? 15.113 6.961 -6.898 1.00 87.94 72 LYS A O 1
ATOM 573 N N . HIS A 1 73 ? 15.226 5.005 -5.818 1.00 86.44 73 HIS A N 1
ATOM 574 C CA . HIS A 1 73 ? 14.409 4.254 -6.759 1.00 86.44 73 HIS A CA 1
ATOM 575 C C . HIS A 1 73 ? 12.999 4.053 -6.190 1.00 86.44 73 HIS A C 1
ATOM 577 O O . HIS A 1 73 ? 12.820 3.444 -5.139 1.00 86.44 73 HIS A O 1
ATOM 583 N N . LYS A 1 74 ? 11.973 4.559 -6.884 1.00 83.25 74 LYS A N 1
ATOM 584 C CA . LYS A 1 74 ? 10.564 4.460 -6.464 1.00 83.25 74 LYS A CA 1
ATOM 585 C C . LYS A 1 74 ? 9.768 3.580 -7.440 1.00 83.25 74 LYS A C 1
ATOM 587 O O . LYS A 1 74 ? 9.013 4.116 -8.254 1.00 83.25 74 LYS A O 1
ATOM 592 N N . PRO A 1 75 ? 9.961 2.249 -7.433 1.00 80.69 75 PRO A N 1
ATOM 593 C CA . PRO A 1 75 ? 9.246 1.380 -8.352 1.00 80.69 75 PRO A CA 1
ATOM 594 C C . PRO A 1 75 ? 7.771 1.275 -7.960 1.00 80.69 75 PRO A C 1
ATOM 596 O O . PRO A 1 75 ? 7.433 1.247 -6.779 1.00 80.69 75 PRO A O 1
ATOM 599 N N . SER A 1 76 ? 6.908 1.160 -8.968 1.00 88.50 76 SER A N 1
ATOM 600 C CA . SER A 1 76 ? 5.542 0.667 -8.795 1.00 88.50 76 SER A CA 1
ATOM 601 C C . SER A 1 76 ? 5.529 -0.819 -9.110 1.00 88.50 76 SER A C 1
ATOM 603 O O . SER A 1 76 ? 5.731 -1.211 -10.263 1.00 88.50 76 SER A O 1
ATOM 605 N N . THR A 1 77 ? 5.300 -1.645 -8.089 1.00 88.75 77 THR A N 1
ATOM 606 C CA . THR A 1 77 ? 5.174 -3.100 -8.231 1.00 88.75 77 THR A CA 1
ATOM 607 C C . THR A 1 77 ? 4.108 -3.455 -9.263 1.00 88.75 77 THR A C 1
ATOM 609 O O . THR A 1 77 ? 4.339 -4.311 -10.113 1.00 88.75 77 THR A O 1
ATOM 612 N N . ALA A 1 78 ? 2.974 -2.748 -9.258 1.00 90.19 78 ALA A N 1
ATOM 613 C CA . ALA A 1 78 ? 1.897 -2.964 -10.215 1.00 90.19 78 ALA A CA 1
ATOM 614 C C . ALA A 1 78 ? 2.366 -2.723 -11.657 1.00 90.19 78 ALA A C 1
ATOM 616 O O . ALA A 1 78 ? 2.103 -3.544 -12.535 1.00 90.19 78 ALA A O 1
ATOM 617 N N . LYS A 1 79 ? 3.120 -1.643 -11.911 1.00 91.25 79 LYS A N 1
ATOM 618 C CA . LYS A 1 79 ? 3.693 -1.374 -13.241 1.00 91.25 79 LYS A CA 1
ATOM 619 C C . LYS A 1 79 ? 4.736 -2.415 -13.647 1.00 91.25 79 LYS A C 1
ATOM 621 O O . LYS A 1 79 ? 4.751 -2.808 -14.810 1.00 91.25 79 LYS A O 1
ATOM 626 N N . LEU A 1 80 ? 5.566 -2.872 -12.708 1.00 90.75 80 LEU A N 1
ATOM 627 C CA . LEU A 1 80 ? 6.577 -3.907 -12.954 1.00 90.75 80 LEU A CA 1
ATOM 628 C C . LEU A 1 80 ? 5.960 -5.270 -13.292 1.00 90.75 80 LEU A C 1
ATOM 630 O O . LEU A 1 80 ? 6.531 -6.015 -14.082 1.00 90.75 80 LEU A O 1
ATOM 634 N N . TRP A 1 81 ? 4.807 -5.592 -12.705 1.00 91.38 81 TRP A N 1
ATOM 635 C CA . TRP A 1 81 ? 4.091 -6.850 -12.939 1.00 91.38 81 TRP A CA 1
ATOM 636 C C . TRP A 1 81 ? 3.137 -6.803 -14.133 1.00 91.38 81 TRP A C 1
ATOM 638 O O . TRP A 1 81 ? 2.768 -7.850 -14.666 1.00 91.38 81 TRP A O 1
ATOM 648 N N . ALA A 1 82 ? 2.714 -5.612 -14.562 1.00 93.12 82 ALA A N 1
ATOM 649 C CA . ALA A 1 82 ? 1.683 -5.456 -15.582 1.00 93.12 82 ALA A CA 1
ATOM 650 C C . ALA A 1 82 ? 1.979 -6.178 -16.917 1.00 93.12 82 ALA A C 1
ATOM 652 O O . ALA A 1 82 ? 1.040 -6.747 -17.477 1.00 93.12 82 ALA A O 1
ATOM 653 N N . PRO A 1 83 ? 3.216 -6.197 -17.460 1.00 95.25 83 PRO A N 1
ATOM 654 C CA . PRO A 1 83 ? 3.516 -6.952 -18.679 1.00 95.25 83 PRO A CA 1
ATOM 655 C C . PRO A 1 83 ? 3.287 -8.459 -18.511 1.00 95.25 83 PRO A C 1
ATOM 657 O O . PRO A 1 83 ? 2.620 -9.077 -19.338 1.00 95.25 83 PRO A O 1
ATOM 660 N N . GLN A 1 84 ? 3.772 -9.034 -17.412 1.00 94.44 84 GLN A N 1
ATOM 661 C CA . GLN A 1 84 ? 3.629 -10.452 -17.091 1.00 94.44 84 GLN A CA 1
ATOM 662 C C . GLN A 1 84 ? 2.160 -10.800 -16.851 1.00 94.44 84 GLN A C 1
ATOM 664 O O . GLN A 1 84 ? 1.672 -11.788 -17.388 1.00 94.44 84 GLN A O 1
ATOM 669 N N . ALA A 1 85 ? 1.430 -9.963 -16.110 1.00 91.19 85 ALA A N 1
ATOM 670 C CA . ALA A 1 85 ? 0.001 -10.149 -15.877 1.00 91.19 85 ALA A CA 1
ATOM 671 C C . ALA A 1 85 ? -0.791 -10.149 -17.194 1.00 91.19 85 ALA A C 1
ATOM 673 O O . ALA A 1 85 ? -1.605 -11.042 -17.421 1.00 91.19 85 ALA A O 1
ATOM 674 N N . ARG A 1 86 ? -0.511 -9.198 -18.098 1.00 94.50 86 ARG A N 1
ATOM 675 C CA . ARG A 1 86 ? -1.127 -9.149 -19.434 1.00 94.50 86 ARG A CA 1
ATOM 676 C C . ARG A 1 86 ? -0.812 -10.390 -20.263 1.00 94.50 86 ARG A C 1
ATOM 678 O O . ARG A 1 86 ? -1.708 -10.931 -20.901 1.00 94.50 86 ARG A O 1
ATOM 685 N N . GLU A 1 87 ? 0.428 -10.864 -20.229 1.00 94.00 87 GLU A N 1
ATOM 686 C CA .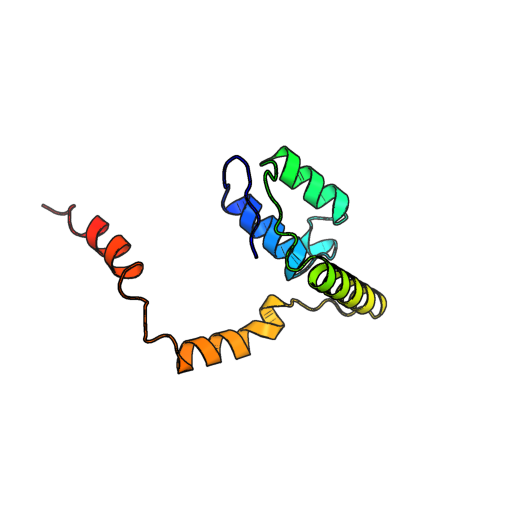 GLU A 1 87 ? 0.828 -12.075 -20.947 1.00 94.00 87 GLU A CA 1
ATOM 687 C C . GLU A 1 87 ? 0.150 -13.335 -20.389 1.00 94.00 87 GLU A C 1
ATOM 689 O O . GLU A 1 87 ? -0.303 -14.185 -21.154 1.00 94.00 87 GLU A O 1
ATOM 694 N N . MET A 1 88 ? 0.015 -13.447 -19.066 1.00 92.69 88 MET A N 1
ATOM 695 C CA . MET A 1 88 ? -0.692 -14.563 -18.429 1.00 92.69 88 MET A CA 1
ATOM 696 C C . MET A 1 88 ? -2.189 -14.537 -18.744 1.00 92.69 88 MET A C 1
ATOM 698 O O . MET A 1 88 ? -2.766 -15.577 -19.057 1.00 92.69 88 MET A O 1
ATOM 702 N N . LEU A 1 89 ? -2.807 -13.353 -18.742 1.00 91.31 89 LEU A N 1
ATOM 703 C CA . LEU A 1 89 ? -4.193 -13.182 -19.180 1.00 91.31 89 LEU A CA 1
ATOM 704 C C . LEU A 1 89 ? -4.365 -13.527 -20.663 1.00 91.31 89 LEU A C 1
ATOM 706 O O . LEU A 1 89 ? -5.353 -14.151 -21.027 1.00 91.31 89 LEU A O 1
ATOM 710 N N . ARG A 1 90 ? -3.394 -13.204 -21.524 1.00 92.25 90 ARG A N 1
ATOM 711 C CA . ARG A 1 90 ? -3.423 -13.604 -22.939 1.00 92.25 90 ARG A CA 1
ATOM 712 C C . ARG A 1 90 ? -3.321 -15.122 -23.114 1.00 92.25 90 ARG A C 1
ATOM 714 O O . ARG A 1 90 ? -3.982 -15.677 -23.983 1.00 92.25 90 ARG A O 1
ATOM 721 N N . LYS A 1 91 ? -2.494 -15.790 -22.303 1.00 91.75 91 LYS A N 1
ATOM 722 C CA . LYS A 1 91 ? -2.272 -17.246 -22.360 1.00 91.75 91 LYS A CA 1
ATOM 723 C C . LYS A 1 91 ? -3.416 -18.070 -21.767 1.00 91.75 91 LYS A C 1
ATOM 725 O O . LYS A 1 91 ? -3.665 -19.170 -22.247 1.00 91.75 91 LYS A O 1
ATOM 730 N N . HIS A 1 92 ? -4.085 -17.562 -20.731 1.00 88.69 92 HIS A N 1
ATOM 731 C CA . HIS A 1 92 ? -5.017 -18.353 -19.914 1.00 88.69 92 HIS A CA 1
ATOM 732 C C . HIS A 1 92 ? -6.400 -17.713 -19.716 1.00 88.69 92 HIS A C 1
ATOM 734 O O . HIS A 1 92 ? -7.297 -18.355 -19.179 1.00 88.69 92 HIS A O 1
ATOM 740 N N . GLY A 1 93 ? -6.612 -16.469 -20.153 1.00 72.50 93 GLY A N 1
ATOM 741 C CA . GLY A 1 93 ? -7.828 -15.689 -19.884 1.00 72.50 93 GLY A CA 1
ATOM 742 C C . GLY A 1 93 ? -9.094 -16.148 -20.614 1.00 72.50 93 GLY A C 1
ATOM 743 O O . GLY A 1 93 ? -10.144 -15.544 -20.423 1.00 72.50 93 GLY A O 1
ATOM 744 N N . SER A 1 94 ? -9.029 -17.210 -21.422 1.00 58.47 94 SER A N 1
ATOM 745 C CA . SER A 1 94 ? -10.186 -17.767 -22.141 1.00 58.47 94 SER A CA 1
ATOM 746 C C . SER A 1 94 ? -10.903 -18.914 -21.410 1.00 58.47 94 SER A C 1
ATOM 748 O O . SER A 1 94 ? -11.786 -19.532 -21.993 1.00 58.47 94 SER A O 1
ATOM 750 N N . GLY A 1 95 ? -10.582 -19.201 -20.143 1.00 55.88 95 GLY A N 1
ATOM 751 C CA . GLY A 1 95 ? -11.277 -20.221 -19.346 1.00 55.88 95 GLY A CA 1
ATOM 752 C C . GLY A 1 95 ? -11.768 -19.679 -18.005 1.00 55.88 95 GLY A C 1
ATOM 753 O O . GLY A 1 95 ? -11.006 -19.672 -17.046 1.00 55.88 95 GLY A O 1
ATOM 754 N N . GLY A 1 96 ? -13.031 -19.240 -17.932 1.00 47.12 96 GLY A N 1
ATOM 755 C CA . GLY A 1 96 ? -13.711 -18.939 -16.657 1.00 47.12 96 GLY A CA 1
ATOM 756 C C . GLY A 1 96 ? -14.319 -17.540 -16.496 1.00 47.12 96 GLY A C 1
ATOM 757 O O . GLY A 1 96 ? -14.769 -17.199 -15.410 1.00 47.12 96 GLY A O 1
ATOM 758 N N . GLY A 1 97 ? -14.362 -16.723 -17.552 1.00 44.62 97 GLY A N 1
ATOM 759 C CA . GLY A 1 97 ? -15.016 -15.404 -17.547 1.00 44.62 97 GLY A CA 1
ATOM 760 C C . GLY A 1 97 ? -16.487 -15.400 -17.989 1.00 44.62 97 GLY A C 1
ATOM 761 O O . GLY A 1 97 ? -16.977 -14.350 -18.394 1.00 44.62 97 GLY A O 1
ATOM 762 N N . GLY A 1 98 ? -17.174 -16.549 -17.966 1.00 43.69 98 GLY A N 1
ATOM 763 C CA . GLY A 1 98 ? -18.572 -16.673 -18.406 1.00 43.69 98 GLY A CA 1
ATOM 764 C C . GLY A 1 98 ? -19.598 -16.039 -17.460 1.00 43.69 98 GLY A C 1
ATOM 765 O O . GLY A 1 98 ? -20.607 -15.525 -17.929 1.00 43.69 98 GLY A O 1
ATOM 766 N N . ASP A 1 99 ? -19.319 -15.973 -16.155 1.00 47.16 99 ASP A N 1
ATOM 767 C CA . ASP A 1 99 ? -20.377 -15.664 -15.178 1.00 47.16 99 ASP A CA 1
ATOM 768 C C . ASP A 1 99 ? -20.349 -14.230 -14.625 1.00 47.16 99 ASP A C 1
ATOM 770 O O . ASP A 1 99 ? -21.346 -13.757 -14.086 1.00 47.16 99 ASP A O 1
ATOM 774 N N . ALA A 1 100 ? -19.254 -13.481 -14.802 1.00 47.25 100 ALA A N 1
ATOM 775 C CA . ALA A 1 100 ? -19.180 -12.091 -14.332 1.00 47.25 100 ALA A CA 1
ATOM 776 C C . ALA A 1 100 ? -19.623 -11.069 -15.398 1.00 47.25 100 ALA A C 1
ATOM 778 O O . ALA A 1 100 ? -20.265 -10.072 -15.072 1.00 47.25 100 ALA A O 1
ATOM 779 N N . ALA A 1 101 ? -19.320 -11.316 -16.678 1.00 43.62 101 ALA A N 1
ATOM 780 C CA . ALA A 1 101 ? -19.702 -10.409 -17.763 1.00 43.62 101 ALA A CA 1
ATOM 781 C C . ALA A 1 101 ? -21.182 -10.566 -18.164 1.00 43.62 101 ALA A C 1
ATOM 783 O O . ALA A 1 101 ? -21.855 -9.568 -18.418 1.00 43.62 101 ALA A O 1
ATOM 784 N N . ALA A 1 102 ? -21.727 -11.790 -18.138 1.00 37.41 102 ALA A N 1
ATOM 785 C CA . ALA A 1 102 ? -23.131 -12.046 -18.477 1.00 37.41 102 ALA A CA 1
ATOM 786 C C . ALA A 1 102 ? -24.126 -11.432 -17.468 1.00 37.41 102 ALA A C 1
ATOM 788 O O . ALA A 1 102 ? -25.223 -11.012 -17.852 1.00 37.41 102 ALA A O 1
ATOM 789 N N . ALA A 1 103 ? -23.733 -11.306 -16.194 1.00 41.53 103 ALA A N 1
ATOM 790 C CA . ALA A 1 103 ? -24.543 -10.665 -15.158 1.00 41.53 103 ALA A CA 1
ATOM 791 C C . ALA A 1 103 ? -24.688 -9.144 -15.371 1.00 41.53 103 ALA A C 1
ATOM 793 O O . ALA A 1 103 ? -25.743 -8.580 -15.088 1.00 41.53 103 ALA A O 1
ATOM 794 N N . ALA A 1 104 ? -23.667 -8.483 -15.929 1.00 42.66 104 ALA A N 1
ATOM 795 C CA . ALA A 1 104 ? -23.708 -7.047 -16.208 1.00 42.66 104 ALA A CA 1
ATOM 796 C C . ALA A 1 104 ? -24.490 -6.710 -17.491 1.00 42.66 104 ALA A C 1
ATOM 798 O O . ALA A 1 104 ? -25.131 -5.664 -17.565 1.00 42.66 104 ALA A O 1
ATOM 799 N N . THR A 1 105 ? -24.491 -7.591 -18.498 1.00 37.94 105 THR A N 1
ATOM 800 C CA . THR A 1 105 ? -25.212 -7.347 -19.763 1.00 37.94 105 THR A CA 1
ATOM 801 C C . THR A 1 105 ? -26.709 -7.682 -19.676 1.00 37.94 105 THR A C 1
ATOM 803 O O . THR A 1 105 ? -27.522 -7.066 -20.368 1.00 37.94 105 THR A O 1
ATOM 806 N N . SER A 1 106 ? -27.104 -8.593 -18.780 1.00 37.72 106 SER A N 1
ATOM 807 C CA . SER A 1 106 ? -28.516 -8.978 -18.601 1.00 37.72 106 SER A CA 1
ATOM 808 C C . SER A 1 106 ? -29.349 -7.930 -17.848 1.00 37.72 106 SER A C 1
ATOM 810 O O . SER A 1 106 ? -30.564 -7.883 -18.020 1.00 37.72 106 SER A O 1
ATOM 812 N N . ALA A 1 107 ? -28.717 -7.045 -17.068 1.00 43.78 107 ALA A N 1
ATOM 813 C CA . ALA A 1 107 ? -29.411 -5.960 -16.367 1.00 43.78 107 ALA A CA 1
ATOM 814 C C . ALA A 1 107 ? -29.774 -4.774 -17.285 1.00 43.78 107 ALA A C 1
ATOM 816 O O . ALA A 1 107 ? -30.734 -4.060 -17.013 1.00 43.78 107 ALA A O 1
ATOM 817 N N . THR A 1 108 ? -29.052 -4.581 -18.394 1.00 40.91 108 THR A N 1
ATOM 818 C CA . THR A 1 108 ? -29.235 -3.416 -19.283 1.00 40.91 108 THR A CA 1
ATOM 819 C C . THR A 1 108 ? -30.243 -3.665 -20.412 1.00 40.91 108 THR A C 1
ATOM 821 O O . THR A 1 108 ? -30.748 -2.718 -21.004 1.00 40.91 108 THR A O 1
ATOM 824 N N . THR A 1 109 ? -30.596 -4.924 -20.702 1.00 40.19 109 THR A N 1
ATOM 825 C CA . THR A 1 109 ? -31.524 -5.253 -21.808 1.00 40.19 109 THR A CA 1
ATOM 826 C C . THR A 1 109 ? -33.005 -5.205 -21.393 1.00 40.19 109 THR A C 1
ATOM 828 O O . THR A 1 109 ? -33.880 -5.110 -22.247 1.00 40.19 109 THR A O 1
ATOM 831 N N . ILE A 1 110 ? -33.324 -5.171 -20.092 1.00 47.72 110 ILE A N 1
ATOM 832 C CA . ILE A 1 110 ? -34.706 -5.024 -19.592 1.00 47.72 110 ILE A CA 1
ATOM 833 C C . ILE A 1 110 ? -35.005 -3.546 -19.292 1.00 47.72 110 ILE A C 1
ATOM 835 O O . ILE A 1 110 ? -35.413 -3.205 -18.188 1.00 47.72 110 ILE A O 1
ATOM 839 N N . MET A 1 111 ? -34.757 -2.628 -20.233 1.00 41.59 111 MET A N 1
ATOM 840 C CA . MET A 1 111 ? -35.271 -1.255 -20.104 1.00 41.59 111 MET A CA 1
ATOM 841 C C . MET A 1 111 ? -35.287 -0.450 -21.413 1.00 41.59 111 MET A C 1
ATOM 843 O O . MET A 1 111 ? -34.909 0.713 -21.428 1.00 41.59 111 MET A O 1
ATOM 847 N N . VAL A 1 112 ? -35.785 -1.018 -22.514 1.00 42.44 112 VAL A N 1
ATOM 848 C CA . VAL A 1 112 ? -36.378 -0.205 -23.594 1.00 42.44 112 VAL A CA 1
ATOM 849 C C . VAL A 1 112 ? -37.633 -0.927 -24.082 1.00 42.44 112 VAL A C 1
ATOM 851 O O . VAL A 1 112 ? -37.559 -2.070 -24.525 1.00 42.44 112 VAL A O 1
ATOM 854 N N . ARG A 1 113 ? -38.780 -0.277 -23.872 1.00 39.81 113 ARG A N 1
ATOM 855 C CA . ARG A 1 113 ? -40.107 -0.681 -24.354 1.00 39.81 113 ARG A CA 1
ATOM 856 C C . ARG A 1 113 ? -40.210 -0.544 -25.865 1.00 39.81 113 ARG A C 1
ATOM 858 O O . ARG A 1 113 ? -39.622 0.429 -26.386 1.00 39.81 113 ARG A O 1
#

Foldseek 3Di:
DAWDWPVVPVVLRVLVCCCQPWFQDCVSQVNDHSVVSVVVSCVVTNTPDDDPPCVVVSVVNVVVCVVCVVVVHTGTPCVVCVVVVVVVCVVPVPPDPPPPVVVVVVVPVPPDD

Radius of gyration: 18.26 Å; chains: 1; bounding box: 59×34×35 Å

Sequence (113 aa):
MGIRTKRMDPEVLYLHAKACFDCDHKDNLGGFNIQTYLEMLEERDPVLKLSDDYVMVGRVAAILRGLGYAVKHKPSTAKLWAPQAREMLRKHGSGGGGDAAAAATSATTIMVR